Protein AF-A0A352GMV0-F1 (afdb_monomer)

Sequence (52 aa):
GLRKWRIVQDGTSLWWEIQSRNKRSVCLDLKSPEGRDVVLTLAKEADVVIEN

Solvent-accessible surface area (backbone atoms only — not comparable to full-atom values): 3743 Å² total; per-residue (Å²): 140,84,86,82,89,77,86,74,58,86,95,51,55,77,66,52,64,70,73,37,74,91,60,88,86,84,91,72,52,73,86,43,72,67,32,40,53,53,51,56,54,52,54,73,75,42,95,73,87,88,88,134

pLDDT: mean 73.8, std 20.83, range [45.12, 96.88]

Foldseek 3Di:
DDPDPPPDDDPDPPVCVVVCPPPDDDDADPVDPVSVVVVVVVVVVDPDDDDD

Secondary structure (DSSP, 8-state):
---------TTS-HHHHHH-TT-------TTSHHHHHHHHHHHHH-S-----

Structure (mmCIF, N/CA/C/O backbone):
data_AF-A0A352GMV0-F1
#
_entry.id   AF-A0A352GMV0-F1
#
loop_
_atom_site.group_PDB
_atom_site.id
_atom_site.type_symbol
_atom_site.label_atom_id
_atom_site.label_alt_id
_atom_site.label_comp_id
_atom_site.label_asym_id
_atom_site.label_entity_id
_atom_site.label_seq_id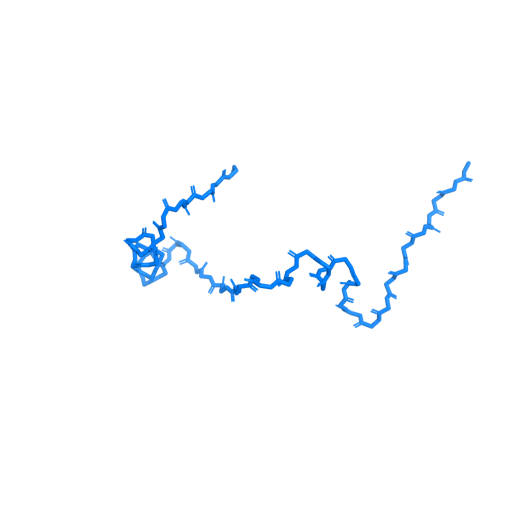
_atom_site.pdbx_PDB_ins_code
_atom_site.Cartn_x
_atom_site.Cartn_y
_atom_site.Cartn_z
_atom_site.occupancy
_atom_site.B_iso_or_equiv
_atom_site.auth_seq_id
_atom_site.auth_comp_id
_atom_site.auth_asym_id
_atom_site.auth_atom_id
_atom_site.pdbx_PDB_model_num
ATOM 1 N N . GLY A 1 1 ? 30.772 -18.087 -16.329 1.00 49.53 1 GLY A N 1
ATOM 2 C CA . GLY A 1 1 ? 30.784 -16.711 -15.808 1.00 49.53 1 GLY A CA 1
ATOM 3 C C . GLY A 1 1 ? 30.211 -15.790 -16.856 1.00 49.53 1 GLY A C 1
ATOM 4 O O . GLY A 1 1 ? 30.738 -15.782 -17.950 1.00 49.53 1 GLY A O 1
ATOM 5 N N . LEU A 1 2 ? 29.131 -15.080 -16.533 1.00 48.25 2 LEU A N 1
ATOM 6 C CA . LEU A 1 2 ? 28.581 -13.959 -17.310 1.00 48.25 2 LEU A CA 1
ATOM 7 C C . LEU A 1 2 ? 27.663 -13.159 -16.372 1.00 48.25 2 LEU A C 1
ATOM 9 O O . LEU A 1 2 ? 26.456 -13.040 -16.539 1.00 48.25 2 LEU A O 1
ATOM 13 N N . ARG A 1 3 ? 28.275 -12.678 -15.284 1.00 53.28 3 ARG A N 1
ATOM 14 C CA . ARG A 1 3 ? 27.725 -11.590 -14.478 1.00 53.28 3 ARG A CA 1
ATOM 15 C C . ARG A 1 3 ? 28.011 -10.293 -15.232 1.00 53.28 3 ARG A C 1
ATOM 17 O O . ARG A 1 3 ? 29.153 -10.087 -15.626 1.00 53.28 3 ARG A O 1
ATOM 24 N N . LYS A 1 4 ? 26.993 -9.429 -15.287 1.00 52.59 4 LYS A N 1
ATOM 25 C CA . LYS A 1 4 ? 26.959 -8.044 -15.799 1.00 52.59 4 LYS A CA 1
ATOM 26 C C . LYS A 1 4 ? 26.453 -7.883 -17.233 1.00 52.59 4 LYS A C 1
ATOM 28 O O . LYS A 1 4 ? 27.208 -7.588 -18.144 1.00 52.59 4 LYS A O 1
ATOM 33 N N . TRP A 1 5 ? 25.130 -7.891 -17.350 1.00 45.12 5 TRP A N 1
ATOM 34 C CA . TRP A 1 5 ? 24.431 -6.957 -18.231 1.00 45.12 5 TRP A CA 1
ATOM 35 C C . TRP A 1 5 ? 23.474 -6.133 -17.373 1.00 45.12 5 TRP A C 1
ATOM 37 O O . TRP A 1 5 ? 22.293 -6.432 -17.249 1.00 45.12 5 TRP A O 1
ATOM 47 N N . ARG A 1 6 ? 24.028 -5.130 -16.687 1.00 46.56 6 ARG A N 1
ATOM 48 C CA . ARG A 1 6 ? 23.249 -4.087 -16.016 1.00 46.56 6 ARG A CA 1
ATOM 49 C C . ARG A 1 6 ? 23.517 -2.803 -16.793 1.00 46.56 6 ARG A C 1
ATOM 51 O O . ARG A 1 6 ? 24.448 -2.076 -16.468 1.00 46.56 6 ARG A O 1
ATOM 58 N N . ILE A 1 7 ? 22.759 -2.583 -17.865 1.00 53.25 7 ILE A N 1
ATOM 59 C CA . ILE A 1 7 ? 22.728 -1.278 -18.528 1.00 53.25 7 ILE A CA 1
ATOM 60 C C . ILE A 1 7 ? 21.807 -0.410 -17.675 1.00 53.25 7 ILE A C 1
ATOM 62 O O . ILE A 1 7 ? 20.585 -0.467 -17.780 1.00 53.25 7 ILE A O 1
ATOM 66 N N . VAL A 1 8 ? 22.417 0.305 -16.734 1.00 49.84 8 VAL A N 1
ATOM 67 C CA . VAL A 1 8 ? 21.811 1.473 -16.102 1.00 49.84 8 VAL A CA 1
ATOM 68 C C . VAL A 1 8 ? 22.256 2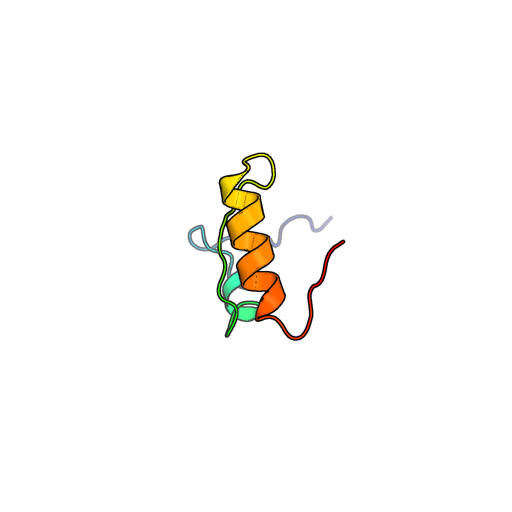.646 -16.956 1.00 49.84 8 VAL A C 1
ATOM 70 O O . VAL A 1 8 ? 23.442 2.963 -16.973 1.00 49.84 8 VAL A O 1
ATOM 73 N N . GLN A 1 9 ? 21.326 3.238 -17.693 1.00 46.44 9 GLN A N 1
ATOM 74 C CA . GLN A 1 9 ? 21.544 4.513 -18.359 1.00 46.44 9 GLN A CA 1
ATOM 75 C C . GLN A 1 9 ? 20.746 5.555 -17.567 1.00 46.44 9 GLN A C 1
ATOM 77 O O . GLN A 1 9 ? 19.551 5.375 -17.350 1.00 46.44 9 GLN A O 1
ATOM 82 N N . ASP A 1 10 ? 21.451 6.549 -17.027 1.00 48.66 10 ASP A N 1
ATOM 83 C CA . ASP A 1 10 ? 20.925 7.769 -16.395 1.00 48.66 10 ASP A CA 1
ATOM 84 C C . ASP A 1 10 ? 19.806 7.615 -15.356 1.00 48.66 10 ASP A C 1
ATOM 86 O O . ASP A 1 10 ? 18.763 8.260 -15.431 1.00 48.66 10 ASP A O 1
ATOM 90 N N . GLY A 1 11 ? 20.030 6.775 -14.337 1.00 53.78 11 GLY A N 1
ATOM 91 C CA . GLY A 1 11 ? 19.257 6.804 -13.081 1.00 53.78 11 GLY A CA 1
ATOM 92 C C . GLY A 1 11 ? 17.775 6.416 -13.182 1.00 53.78 11 GLY A C 1
ATOM 93 O O . GLY A 1 11 ? 17.132 6.210 -12.157 1.00 53.78 11 GLY A O 1
ATOM 94 N N . THR A 1 12 ? 17.256 6.226 -14.391 1.00 49.81 12 THR A N 1
ATOM 95 C CA . THR A 1 12 ? 15.883 5.827 -14.676 1.00 49.81 12 THR A CA 1
ATOM 96 C C . THR A 1 12 ? 15.972 4.568 -15.513 1.00 49.81 12 THR A C 1
ATOM 98 O O . THR A 1 12 ? 16.390 4.588 -16.666 1.00 49.81 12 THR A O 1
ATOM 101 N N . SER A 1 13 ? 15.671 3.420 -14.907 1.00 50.81 13 SER A N 1
ATOM 102 C CA . SER A 1 13 ? 15.770 2.158 -15.631 1.00 50.81 13 SER A CA 1
ATOM 103 C C . SER A 1 13 ? 14.842 2.203 -16.849 1.00 50.81 13 SER A C 1
ATOM 105 O O . SER A 1 13 ? 13.636 2.385 -16.684 1.00 50.81 13 SER A O 1
ATOM 107 N N . LEU A 1 14 ? 15.383 1.960 -18.046 1.00 47.88 14 LEU A N 1
ATOM 108 C CA . LEU A 1 14 ? 14.627 1.758 -19.295 1.00 47.88 14 LEU A CA 1
ATOM 109 C C . LEU A 1 14 ? 13.531 0.674 -19.179 1.00 47.88 14 LEU A C 1
ATOM 111 O O . LEU A 1 14 ? 12.628 0.602 -20.003 1.00 47.88 14 LEU A O 1
ATOM 115 N N . TRP A 1 15 ? 13.573 -0.144 -18.124 1.00 48.97 15 TRP A N 1
ATOM 116 C CA . TRP A 1 15 ? 12.538 -1.111 -17.764 1.00 48.97 15 TRP A CA 1
ATOM 117 C C . TRP A 1 15 ? 11.283 -0.501 -17.117 1.00 48.97 15 TRP A C 1
ATOM 119 O O . TRP A 1 15 ? 10.199 -1.064 -17.267 1.00 48.97 15 TRP A O 1
ATOM 129 N N . TRP A 1 16 ? 11.392 0.642 -16.431 1.00 47.56 16 TRP A N 1
ATOM 130 C CA . TRP A 1 16 ? 10.249 1.304 -15.789 1.00 47.56 16 TRP A CA 1
ATOM 131 C C . TRP A 1 16 ? 9.380 2.052 -16.798 1.00 47.56 16 TRP A C 1
ATOM 133 O O . TRP A 1 16 ? 8.154 1.994 -16.733 1.00 47.56 16 TRP A O 1
ATOM 143 N N . GLU A 1 17 ? 10.012 2.666 -17.796 1.00 50.88 17 GLU A N 1
ATOM 144 C CA . GLU A 1 17 ? 9.314 3.359 -18.880 1.00 50.88 17 GLU A CA 1
ATOM 145 C C . GLU A 1 17 ? 8.464 2.422 -19.743 1.00 50.88 17 GLU A C 1
ATOM 147 O O . GLU A 1 17 ? 7.411 2.825 -20.226 1.00 50.88 17 GLU A O 1
ATOM 152 N N . ILE A 1 18 ? 8.878 1.165 -19.926 1.00 53.28 18 ILE A N 1
ATOM 153 C CA . ILE A 1 18 ? 8.124 0.194 -20.734 1.00 53.28 18 ILE A CA 1
ATOM 154 C C . ILE A 1 18 ? 6.909 -0.349 -19.958 1.00 53.28 18 ILE A C 1
ATOM 156 O O . ILE A 1 18 ? 5.852 -0.566 -20.545 1.00 53.28 18 ILE A O 1
ATOM 160 N N . GLN A 1 19 ? 7.025 -0.528 -18.637 1.00 52.47 19 GLN A N 1
ATOM 161 C CA . GLN A 1 19 ? 5.989 -1.123 -17.772 1.00 52.47 19 GLN A CA 1
ATOM 162 C C . GLN A 1 19 ? 4.955 -0.121 -17.226 1.00 52.47 19 GLN A C 1
ATOM 164 O O . GLN A 1 19 ? 3.897 -0.540 -16.739 1.00 52.47 19 GLN A O 1
ATOM 169 N N . SER A 1 20 ? 5.260 1.178 -17.288 1.00 54.72 20 SER A N 1
ATOM 170 C CA . SER A 1 20 ? 4.449 2.251 -16.693 1.00 54.72 20 SER A CA 1
ATOM 171 C C . SER A 1 20 ? 3.748 3.143 -17.714 1.00 54.72 20 SER A C 1
ATOM 173 O O . SER A 1 20 ? 3.124 4.129 -17.325 1.00 54.72 20 SER A O 1
ATOM 175 N N . ARG A 1 21 ? 3.776 2.800 -19.013 1.00 48.97 21 ARG A N 1
ATOM 176 C CA . ARG A 1 21 ? 2.909 3.468 -19.996 1.00 48.97 21 ARG A CA 1
ATOM 177 C C . ARG A 1 21 ? 1.453 3.247 -19.571 1.00 48.97 21 ARG A C 1
ATOM 179 O O . ARG A 1 21 ? 0.973 2.119 -19.575 1.00 48.97 21 ARG A O 1
ATOM 186 N N . ASN A 1 22 ? 0.801 4.337 -19.161 1.00 57.47 22 ASN A N 1
ATOM 187 C CA . ASN A 1 22 ? -0.551 4.446 -18.584 1.00 57.47 22 ASN A CA 1
ATOM 188 C C . ASN A 1 22 ? -0.702 4.210 -17.068 1.00 57.47 22 ASN A C 1
ATOM 190 O O . ASN A 1 22 ? -1.827 4.261 -16.571 1.00 57.47 22 ASN A O 1
ATOM 194 N N . LYS A 1 23 ? 0.379 4.011 -16.302 1.00 69.19 23 LYS A N 1
ATOM 195 C CA . LYS A 1 23 ? 0.293 3.882 -14.835 1.00 69.19 23 LYS A CA 1
ATOM 196 C C . LYS A 1 23 ? 0.653 5.203 -14.159 1.00 69.19 23 LYS A C 1
ATOM 198 O O . LYS A 1 23 ? 1.738 5.738 -14.364 1.00 69.19 23 LYS A O 1
ATOM 203 N N . ARG A 1 24 ? -0.254 5.720 -13.328 1.00 80.38 24 ARG A N 1
ATOM 204 C CA . ARG A 1 24 ? 0.013 6.841 -12.413 1.00 80.38 24 ARG A CA 1
ATOM 205 C C . ARG A 1 24 ? 0.440 6.265 -11.063 1.00 80.38 24 ARG A C 1
ATOM 207 O O . ARG A 1 24 ? -0.225 5.365 -10.563 1.00 80.38 24 ARG A O 1
ATOM 214 N N . SER A 1 25 ? 1.539 6.762 -10.499 1.00 85.44 25 SER A N 1
ATOM 215 C CA . SER A 1 25 ? 2.085 6.302 -9.214 1.00 85.44 25 SER A CA 1
ATOM 216 C C . SER A 1 25 ? 1.955 7.393 -8.158 1.00 85.44 25 SER A C 1
ATOM 218 O O . SER A 1 25 ? 2.200 8.563 -8.447 1.00 85.44 25 SER A O 1
ATOM 220 N N . VAL A 1 26 ? 1.631 7.002 -6.927 1.00 87.44 26 VAL A N 1
ATOM 221 C CA . VAL A 1 26 ? 1.612 7.869 -5.742 1.00 87.44 26 VAL A CA 1
ATOM 222 C C . VAL A 1 26 ? 2.320 7.148 -4.594 1.00 87.44 26 VAL A C 1
ATOM 224 O O . VAL A 1 26 ? 2.235 5.927 -4.488 1.00 87.44 26 VAL A O 1
ATOM 227 N N . CYS A 1 27 ? 3.062 7.885 -3.767 1.00 91.88 27 CYS A N 1
ATOM 228 C CA . CYS A 1 27 ? 3.691 7.361 -2.554 1.00 91.88 27 CYS A CA 1
ATOM 229 C C . CYS A 1 27 ? 2.844 7.775 -1.347 1.00 91.88 27 CYS A C 1
ATOM 231 O O . CYS A 1 27 ? 2.566 8.963 -1.188 1.00 91.88 27 CYS A O 1
ATOM 233 N N . LEU A 1 28 ? 2.424 6.812 -0.526 1.00 91.62 28 LEU A N 1
ATOM 234 C CA . LEU A 1 28 ? 1.577 7.035 0.647 1.00 91.62 28 LEU A CA 1
ATOM 235 C C . LEU A 1 28 ? 2.141 6.256 1.836 1.00 91.62 28 LEU A C 1
ATOM 237 O O . LEU A 1 28 ? 2.563 5.109 1.686 1.00 91.62 28 LEU A O 1
ATOM 241 N N . ASP A 1 29 ? 2.128 6.870 3.019 1.00 93.19 29 ASP A N 1
ATOM 242 C CA . ASP A 1 29 ? 2.465 6.190 4.269 1.00 93.19 29 ASP A CA 1
ATOM 243 C C . ASP A 1 29 ? 1.208 5.563 4.884 1.00 93.19 29 ASP A C 1
ATOM 245 O O . ASP A 1 29 ? 0.364 6.250 5.447 1.00 93.19 29 ASP A O 1
ATOM 249 N N . LEU A 1 30 ? 1.085 4.238 4.813 1.00 93.00 30 LEU A N 1
ATOM 250 C CA . LEU A 1 30 ? -0.060 3.511 5.379 1.00 93.00 30 LEU A CA 1
ATOM 251 C C . LEU A 1 30 ? -0.061 3.455 6.915 1.00 93.00 30 LEU A C 1
ATOM 253 O O . LEU A 1 30 ? -1.023 2.962 7.518 1.00 93.00 30 LEU A O 1
ATOM 257 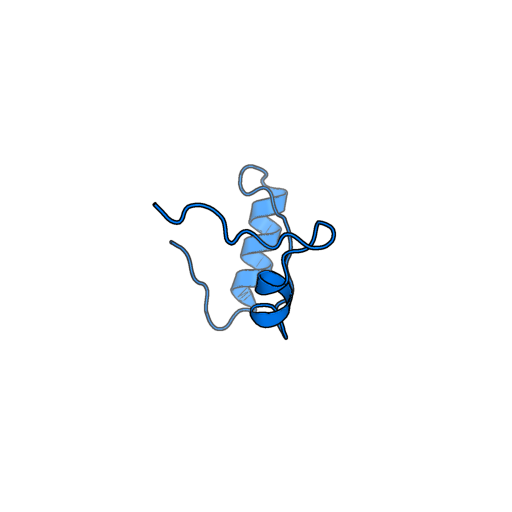N N . LYS A 1 31 ? 1.010 3.904 7.576 1.00 95.06 31 LYS A N 1
ATOM 2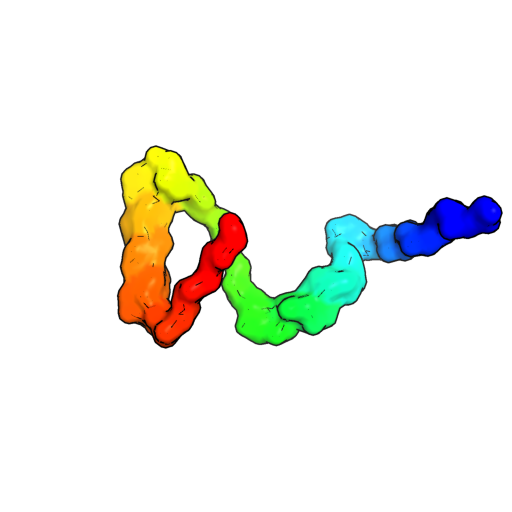58 C CA . LYS A 1 31 ? 1.049 4.003 9.039 1.00 95.06 31 LYS A CA 1
ATOM 259 C C . LYS A 1 31 ? 0.385 5.279 9.540 1.00 95.06 31 LYS A C 1
ATOM 261 O O . LYS A 1 31 ? -0.081 5.272 10.679 1.00 95.06 31 LYS A O 1
ATOM 266 N N . SER A 1 32 ? 0.306 6.324 8.716 1.00 96.50 32 SER A N 1
ATOM 267 C CA . SER A 1 32 ? -0.402 7.546 9.078 1.00 96.50 32 SER A CA 1
ATOM 268 C C . SER A 1 32 ? -1.911 7.401 8.829 1.00 96.50 32 SER A C 1
ATOM 270 O O . SER A 1 32 ? -2.319 6.755 7.856 1.00 96.50 32 SER A O 1
ATOM 272 N N . PRO A 1 33 ? -2.771 7.964 9.698 1.00 96.00 33 PRO A N 1
ATOM 273 C CA . PRO A 1 33 ? -4.212 8.021 9.451 1.00 96.00 33 PRO A CA 1
ATOM 274 C C . PRO A 1 33 ? -4.547 8.660 8.097 1.00 96.00 33 PRO A C 1
ATOM 276 O O . PRO A 1 33 ? -5.379 8.145 7.356 1.00 96.00 33 PRO A O 1
ATOM 279 N N . GLU A 1 34 ? -3.827 9.714 7.724 1.00 94.75 34 GLU A N 1
ATOM 280 C CA . GLU A 1 34 ? -4.057 10.462 6.490 1.00 94.75 34 GLU A CA 1
ATOM 281 C C . GLU A 1 34 ? -3.725 9.623 5.250 1.00 94.75 34 GLU A C 1
ATOM 283 O O . GLU A 1 34 ? -4.463 9.637 4.265 1.00 94.75 34 GLU A O 1
ATOM 288 N N . GLY A 1 35 ? -2.637 8.846 5.287 1.00 94.19 35 GLY A N 1
ATOM 289 C CA . GLY A 1 35 ? -2.273 7.966 4.177 1.00 94.19 35 GLY A CA 1
ATOM 290 C C . GLY A 1 35 ? -3.273 6.827 3.987 1.00 94.19 35 GLY A C 1
ATOM 291 O O . GLY A 1 35 ? -3.554 6.440 2.849 1.00 94.19 35 GLY A O 1
ATOM 292 N N . ARG A 1 36 ? -3.877 6.341 5.079 1.00 96.00 36 ARG A N 1
ATOM 293 C CA . ARG A 1 36 ? -4.976 5.365 5.018 1.00 96.00 36 ARG A CA 1
ATOM 294 C C . ARG A 1 36 ? -6.218 5.963 4.372 1.00 96.00 36 ARG A C 1
ATOM 296 O O . ARG A 1 36 ? -6.781 5.330 3.484 1.00 96.00 36 ARG A O 1
ATOM 303 N N . ASP A 1 37 ? -6.608 7.174 4.757 1.00 96.88 37 ASP A N 1
ATOM 304 C CA . ASP A 1 37 ? -7.788 7.843 4.196 1.00 96.88 37 ASP A CA 1
ATOM 305 C C . ASP A 1 37 ? -7.660 8.069 2.685 1.00 96.88 37 ASP A C 1
ATOM 307 O O . ASP A 1 37 ? -8.616 7.849 1.931 1.00 96.88 37 ASP A O 1
ATOM 311 N N . VAL A 1 38 ? -6.462 8.434 2.216 1.00 94.69 38 VAL A N 1
ATOM 312 C CA . VAL A 1 38 ? -6.191 8.583 0.780 1.00 94.69 38 VAL A CA 1
ATOM 313 C C . VAL A 1 38 ? -6.322 7.245 0.053 1.00 94.69 38 VAL A C 1
ATOM 315 O O . VAL A 1 38 ? -7.009 7.179 -0.968 1.00 94.69 38 VAL A O 1
ATOM 318 N N . VAL A 1 39 ? -5.729 6.164 0.571 1.00 94.62 39 VAL A N 1
ATOM 319 C CA . VAL A 1 39 ? -5.858 4.836 -0.059 1.00 94.62 39 VAL A CA 1
ATOM 320 C C . VAL A 1 39 ? -7.302 4.354 -0.070 1.00 94.62 39 VAL A C 1
ATOM 322 O O . VAL A 1 39 ? -7.760 3.856 -1.095 1.00 94.62 39 VAL A O 1
ATOM 325 N N . LEU A 1 40 ? -8.044 4.547 1.020 1.00 95.25 40 LEU A N 1
ATOM 326 C CA . LEU A 1 40 ? -9.459 4.181 1.087 1.00 95.25 40 LEU A CA 1
ATOM 327 C C . LEU A 1 40 ? -10.306 4.975 0.090 1.00 9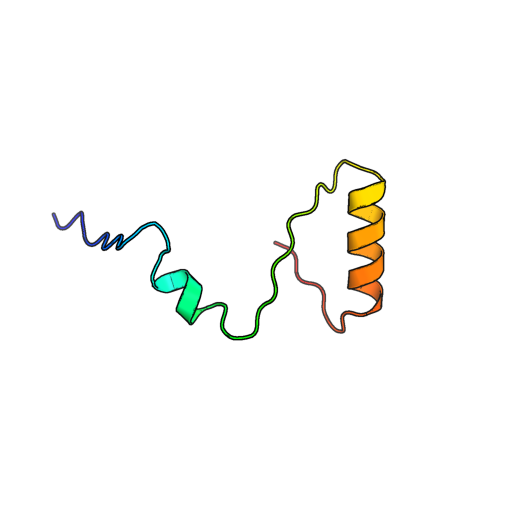5.25 40 LEU A C 1
ATOM 329 O O . LEU A 1 40 ? -11.258 4.435 -0.468 1.00 95.25 40 LEU A O 1
ATOM 333 N N . THR A 1 41 ? -9.969 6.241 -0.150 1.00 95.56 41 THR A N 1
ATOM 334 C CA . THR A 1 41 ? -10.650 7.066 -1.155 1.00 95.56 41 THR A CA 1
ATOM 335 C C . THR A 1 41 ? -10.370 6.553 -2.564 1.00 95.56 41 THR A C 1
ATOM 337 O O . THR A 1 41 ? -11.309 6.321 -3.318 1.00 95.56 41 THR A O 1
ATOM 340 N N . LEU A 1 42 ? -9.104 6.281 -2.895 1.00 93.19 42 LEU A N 1
ATOM 341 C CA . LEU A 1 42 ? -8.731 5.729 -4.201 1.00 93.19 42 LEU A CA 1
ATOM 342 C C . LEU A 1 42 ? -9.337 4.338 -4.434 1.00 93.19 42 LEU A C 1
ATOM 344 O O . LEU A 1 42 ? -9.796 4.041 -5.532 1.00 93.19 42 LEU A O 1
ATOM 348 N N . ALA A 1 43 ? -9.383 3.495 -3.401 1.00 93.38 43 ALA A N 1
ATOM 349 C CA . ALA A 1 43 ? -9.956 2.155 -3.484 1.00 93.38 43 ALA A CA 1
ATOM 350 C C . ALA A 1 43 ? -11.468 2.165 -3.757 1.00 93.38 43 ALA A C 1
ATOM 352 O O . ALA A 1 43 ? -11.964 1.244 -4.395 1.00 93.38 43 ALA A O 1
ATOM 353 N N . LYS A 1 44 ? -12.204 3.196 -3.313 1.00 94.94 44 LYS A N 1
ATOM 354 C CA . LYS A 1 44 ? -13.639 3.350 -3.623 1.00 94.94 44 LYS A CA 1
ATOM 355 C C . LYS A 1 44 ? -13.903 3.645 -5.098 1.00 94.94 44 LYS A C 1
ATOM 357 O O . LYS A 1 44 ? -14.984 3.332 -5.584 1.00 94.94 44 LYS A O 1
ATOM 362 N N . GLU A 1 45 ? -12.952 4.277 -5.778 1.00 92.19 45 GLU A N 1
ATOM 363 C CA . GLU A 1 45 ? -13.052 4.618 -7.201 1.00 92.19 45 GLU A CA 1
ATOM 364 C C . GLU A 1 45 ? -12.437 3.544 -8.108 1.00 92.19 45 GLU A C 1
ATOM 366 O O . GLU A 1 45 ? -12.666 3.550 -9.314 1.00 92.19 45 GLU A O 1
ATOM 371 N N . ALA A 1 46 ? -11.636 2.636 -7.547 1.00 92.12 46 ALA A N 1
ATOM 372 C CA . ALA A 1 46 ? -10.977 1.581 -8.295 1.00 92.12 46 ALA A CA 1
ATOM 373 C C . ALA A 1 46 ? -11.927 0.407 -8.561 1.00 92.12 46 ALA A C 1
ATOM 375 O O . ALA A 1 46 ? -12.545 -0.126 -7.642 1.00 92.12 46 ALA A O 1
ATOM 376 N N . ASP A 1 47 ? -11.956 -0.075 -9.804 1.00 94.25 47 ASP A N 1
ATOM 377 C CA . ASP A 1 47 ? -12.662 -1.316 -10.140 1.00 94.25 47 ASP A CA 1
ATOM 378 C C . ASP A 1 47 ? -11.975 -2.553 -9.530 1.00 94.25 47 ASP A C 1
ATOM 380 O O . ASP A 1 47 ? -12.626 -3.542 -9.199 1.00 94.25 47 ASP A O 1
ATOM 384 N N . VAL A 1 48 ? -10.641 -2.516 -9.402 1.00 92.50 48 VAL A N 1
ATOM 385 C CA . VAL A 1 48 ? -9.817 -3.627 -8.901 1.00 92.50 48 VAL A CA 1
ATOM 386 C C . VAL A 1 48 ? -8.667 -3.092 -8.046 1.00 92.50 48 VAL A C 1
ATOM 388 O O . VAL A 1 48 ? -7.947 -2.182 -8.460 1.00 92.50 48 VAL A O 1
ATOM 391 N N . VAL A 1 49 ? -8.451 -3.712 -6.882 1.00 90.81 49 VAL A N 1
ATOM 392 C CA . VAL A 1 49 ? -7.305 -3.474 -5.986 1.00 90.81 49 VAL A CA 1
ATOM 393 C C . VAL A 1 49 ? -6.443 -4.738 -5.936 1.00 90.81 49 VAL A C 1
ATOM 395 O O . VAL A 1 49 ? -6.974 -5.841 -5.832 1.00 90.81 49 VAL A O 1
ATOM 398 N N . ILE A 1 50 ? -5.118 -4.589 -6.031 1.00 89.00 50 ILE A N 1
ATOM 399 C CA . ILE A 1 50 ? -4.155 -5.704 -6.049 1.00 89.00 50 ILE A CA 1
ATOM 400 C C . ILE A 1 50 ? -3.111 -5.492 -4.941 1.00 89.00 50 ILE A C 1
ATOM 402 O O . ILE A 1 50 ? -2.496 -4.428 -4.888 1.00 89.00 50 ILE A O 1
ATOM 406 N N . GLU A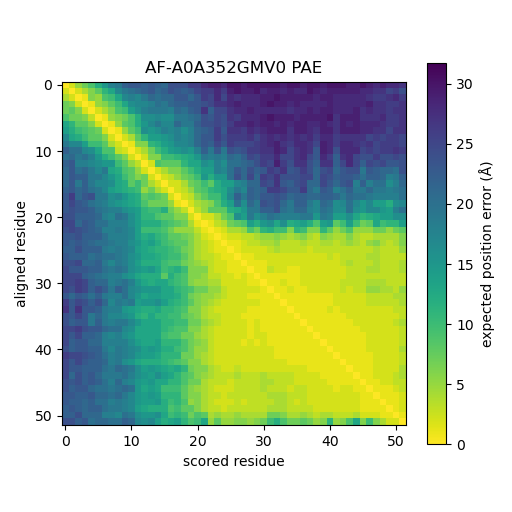 1 51 ? -2.879 -6.517 -4.113 1.00 88.19 51 GLU A N 1
ATOM 407 C CA . GLU A 1 51 ? -1.793 -6.607 -3.120 1.00 88.19 51 GLU A CA 1
ATOM 408 C C . GLU A 1 51 ? -1.014 -7.936 -3.258 1.00 88.19 51 GLU A C 1
ATOM 410 O O . GLU A 1 51 ? -1.502 -8.874 -3.893 1.00 88.19 51 GLU A O 1
ATOM 415 N N . ASN A 1 52 ? 0.210 -7.998 -2.718 1.00 65.25 52 ASN A N 1
ATOM 416 C CA . ASN A 1 52 ? 1.111 -9.163 -2.726 1.00 65.25 52 ASN A CA 1
ATOM 417 C C . ASN A 1 52 ? 1.498 -9.554 -1.301 1.00 65.25 52 ASN A C 1
ATOM 419 O O . ASN A 1 52 ? 1.815 -8.623 -0.528 1.00 65.25 52 ASN A O 1
#

Radius of gyration: 16.71 Å; Cα contacts (8 Å, |Δi|>4): 13; chains: 1; bounding box: 44×27×30 Å

Mean predicted aligned error: 12.6 Å

=== Feature glossary ===
The record interleaves many kinds of information about one protein. Here is each kind framed as the question it answers.

Q: What does the local fold look like, residue by residue?
A: A 3Di character summarizes, for each residue, the relative orientation of the Cα frame of its nearest spatial neighbor. Because it encodes fold topology rather than chemistry, 3Di alignments detect remote structural similarity that sequence alignment misses.

Q: Which residues are in helices, strands, or loops?
A: Secondary structure is the local, repeating backbone conformation. DSSP classifies it into eight states by reading the hydrogen-bond network: three helix types (H, G, I), two β types (E, B), two non-regular types (T, S), and unstructured coil (-).

Q: How big and how compact is the whole molecule?
A: Three whole-structure scalars: the radius of gyration (RMS distance of Cα from centroid, in Å), the count of Cα–Cα contacts (pairs closer than 8 Å and separated by more than four residues in sequence — i.e. tertiary, not local, contacts), and the bounding-box dimensions. Together they distinguish compact globular folds from extended fibres or disordered chains.

Q: How confident is the AlphaFold model at each residue?
A: For AlphaFold models, the B-factor field carries pLDDT — the model's own estimate of local accuracy on a 0–100 scale. Regions with pLDDT<50 should be treated as essentially unmodeled; they often correspond to intrinsically disordered segments.

Q: What family and function is it annotated with?
A: Functional annotations link the protein to curated databases. InterPro entries identify conserved domains and families by matching the sequence against member-database signatures (Pfam, PROSITE, CDD, …). Gene Ontology (GO) terms describe molecular function, biological process, and c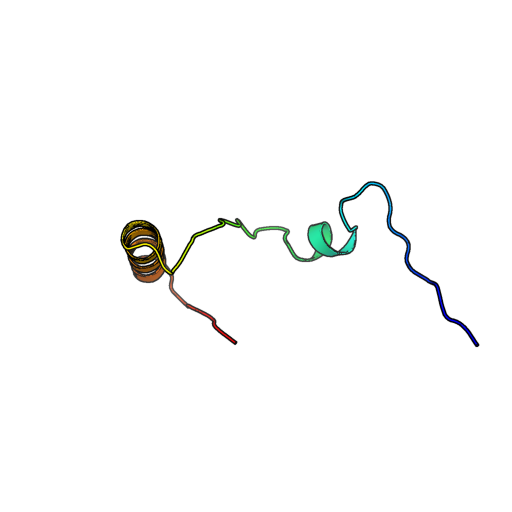ellular component in a controlled vocabulary. CATH places the structure in a hierarchical fold classification (Class/Architecture/Topology/Homologous-superfamily). The organism is the source species.

Q: What known structures does this most resemble?
A: Nearest PDB neighbors are the top structural matches found by Foldseek when searching this structure against the entire Protein Data Bank. Each hit reports a TM-score (0 to 1; >0.5 almost always implies the same fold) and an E-value. These are *structural* homologs — they may share no detectable sequence similarity.

Q: Which residues are buried vs exposed?
A: Solvent-accessible surface area (SASA) is the area in Å² traced out by the centre of a 1.4 Å probe sphere (a water molecule) rolled over the protein's van der Waals surface (Shrake–Rupley / Lee–Richards construction). Buried residues have near-zero SASA; fully exposed residues can exceed 200 Å². The total SASA scales roughly with the number of surface residues.

Q: What are the backbone torsion angles?
A: φ (phi) and ψ (psi) are t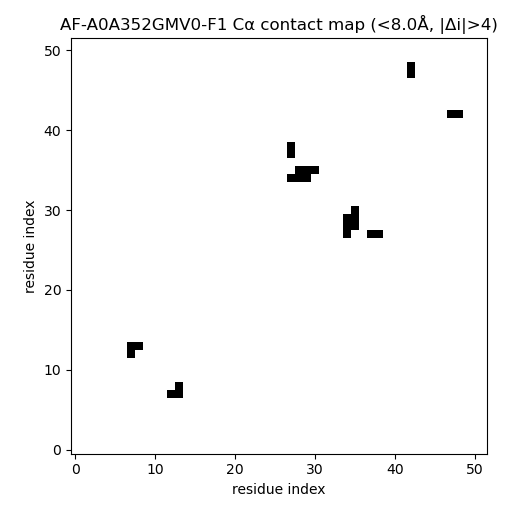he two rotatable backbone dihedrals per residue: φ is the C(i-1)–N–Cα–C torsion, ψ is the N–Cα–C–N(i+1) torsion, both in degrees on (−180°, 180°]. α-helical residues cluster near (−60°, −45°); β-strand residues near (−120°, +130°). A Ramachandran plot is simply a scatter of (φ, ψ) for every residue.

Q: Are the domains correctly placed relative to each other?
A: Predicted aligned error i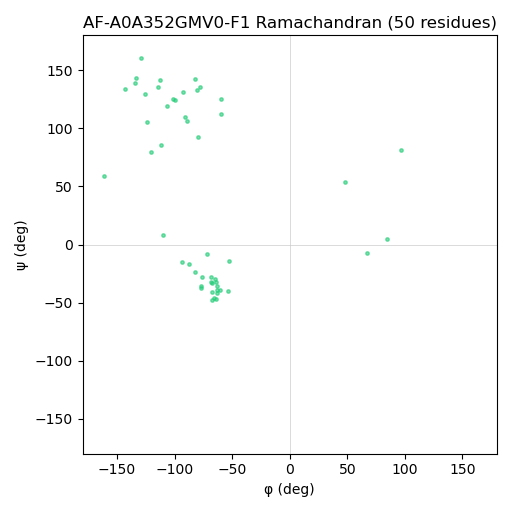s AlphaFold's pairwise confidence. Unlike pLDDT (per-residue), PAE is per-residue-pair and captures whether two parts of the structure are correctly placed relative to each other. Units are ångströms of expected positional error.

Q: What if only a Cα trace is available?
A: P-SEA three-state annotation labels each residue as helix, strand, or coil based purely on the geometry of the Cα trace. It serves as a fallback when the full backbone (and thus DSSP) is unavailable.

Q: What is the amino-acid chain?
A: This is the polypeptide sequence — one letter per residue, N-terminus first. Length ranges from a few dozen residues for small domains to over a thousand for large multi-domain proteins.

Q: What do the rendered images show?
A: The six renders are orthographic views along the three Cartesian axes in both directions. Representation (cartoon, sticks, or surface) and color scheme (sequence-rainbow or by-chain) vary across proteins so the training set covers all the common visualization conventions.

Q: What do the diagnostic plots show?
A: Plot images: a contact map (which residues are close in 3D, as an N×N binary image), a Ramachandran scatter (backbone torsion angles, revealing secondary-structure composition at a glance), and — for AlphaFold structures — a PAE heatmap (pairwise prediction confidence).

Q: How mobile is each atom in the crystal?
A: B-factor (Debye–Waller factor) reflects atomic displacement in the crystal lattice. It is an experimental observable (units Å²), not a prediction; low values mean the atom is pinned down, high values mean it moves or is heterogeneous across the crystal.

Q: Where is each backbone atom in 3D?
A: The mmCIF table is the protein's shape written out atom by atom. For each backbone N, Cα, C, and carbonyl O, it records an (x, y, z) coordinate triple in Å plus the residue type, chain letter, and residue number.